Protein AF-A0A8R1HQC9-F1 (afdb_monomer)

Mean predicted aligned error: 15.4 Å

pLDDT: mean 79.21, std 16.45, range [38.84, 96.12]

Radius of gyration: 43.88 Å; Cα contacts (8 Å, |Δi|>4): 133; chains: 1; bounding box: 64×88×125 Å

Organism: Caenorhabditis japonica (NCBI:txid281687)

Foldseek 3Di:
DDDDDDDDDDDDDDPDPDPPPPPPDCVNCVPVVVDPPPPPDDDDDDDDDDDCVVVVVPDDDPAQDDDDDDPDPDDPVNDDADDPVQVVDQKHQDADSVRDFQWDKDWDFDDQDPVVRDTDIWIKIKGFRMDGDPVVVPVVDPADADDDPDPGMGIGTDD

Secondary structure (DSSP, 8-state):
-------------------------TTT-HHHHHS------PPPP------THHHHTTSPP-SPPPPPP-SSSS-TT---PPPGGGGGSSEEEPPPTTSS--EEEEEEEEEEETTTTEEEEEEEEEE--EEE-HHHHHTTS-S---EEEETTEEEEE--

InterPro domains:
  IPR007740 Large ribosomal subunit protein mL49 [PTHR13477] (15-134)

Solvent-accessible surface area (backbone atoms only — not comparable to full-atom values): 11001 Å² total; per-residue (Å²): 134,89,82,88,83,91,83,84,88,85,89,84,81,84,82,76,82,68,83,72,79,76,74,72,52,66,83,81,47,50,64,72,71,71,46,74,84,77,77,84,75,74,78,88,83,80,93,72,98,67,82,56,67,67,58,58,71,69,53,82,79,90,66,81,78,81,82,82,88,70,96,64,78,59,38,99,86,65,51,67,81,89,60,80,73,53,73,78,47,73,38,39,74,49,61,43,93,87,76,39,74,46,70,42,84,44,80,40,78,65,57,71,40,83,91,78,73,44,70,41,74,46,51,28,38,36,39,41,52,38,43,69,44,69,64,68,74,48,77,75,55,99,68,69,90,77,50,76,82,49,94,35,32,43,45,37,72,65,131

Nearest PDB structures (foldseek):
  6ydw-assembly1_Bl  TM=7.364E-01  e=1.533E-07  Sus scrofa
  6gb2-assembly1_Bl  TM=7.279E-01  e=1.354E-07  Sus scrofa
  7oid-assembly1_g  TM=7.344E-01  e=9.267E-07  Homo sapiens
  2xe0-assembly3_B  TM=3.997E-01  e=3.072E+00  Chlamydomonas reinhardtii

Sequence (159 aa):
MLCSSLRRLTSRSFFSTSALKNSEKVWENPWKHAIPERTKTLPTVEEISVDWSYVERLMPIEVIPEVPKHESYPTPSGWTPPTELGKTHPYFVRRRPDHMLPLYLERKRDLLNENTLDFDYVELVTVKNIDGDLFVSFCKENGGIERVESETTVKIIAQ

Structure (mmCIF, N/CA/C/O backbone):
data_AF-A0A8R1HQC9-F1
#
_entry.id   AF-A0A8R1HQC9-F1
#
loop_
_atom_site.group_PDB
_atom_site.id
_atom_site.type_symbol
_atom_site.label_atom_id
_atom_site.label_alt_id
_atom_site.label_comp_id
_atom_site.label_asym_id
_atom_site.label_entity_id
_atom_site.label_seq_id
_atom_site.pdbx_PDB_ins_code
_atom_site.Cartn_x
_atom_site.Cartn_y
_atom_site.Cartn_z
_atom_site.occupancy
_atom_site.B_iso_or_equiv
_atom_site.auth_seq_id
_atom_site.auth_comp_id
_atom_site.auth_asym_id
_atom_site.auth_atom_id
_atom_site.pdbx_PDB_model_num
ATOM 1 N N . MET A 1 1 ? 5.794 -74.188 97.873 1.00 38.84 1 MET A N 1
ATOM 2 C CA . MET A 1 1 ? 7.269 -74.192 97.951 1.00 38.84 1 MET A CA 1
ATOM 3 C C . MET A 1 1 ? 7.793 -72.825 97.548 1.00 38.84 1 MET A C 1
ATOM 5 O O . MET A 1 1 ? 7.163 -72.159 96.739 1.00 38.84 1 MET A O 1
ATOM 9 N N . LEU A 1 2 ? 8.884 -72.416 98.193 1.00 49.72 2 LEU A N 1
ATOM 10 C CA . LEU A 1 2 ? 9.629 -71.166 98.025 1.00 49.72 2 LEU A CA 1
ATOM 11 C C . LEU A 1 2 ? 10.006 -70.900 96.554 1.00 49.72 2 LEU A C 1
ATOM 13 O O . LEU A 1 2 ? 10.338 -71.841 95.845 1.00 49.72 2 LEU A O 1
ATOM 17 N N . CYS A 1 3 ? 10.069 -69.648 96.102 1.00 39.03 3 CYS A N 1
ATOM 18 C CA . CYS A 1 3 ? 11.268 -68.816 96.253 1.00 39.03 3 CYS A CA 1
ATOM 19 C C . CYS A 1 3 ? 11.174 -67.528 95.416 1.00 39.03 3 CYS A C 1
ATOM 21 O O . CYS A 1 3 ? 10.706 -67.499 94.283 1.00 39.03 3 CYS A O 1
ATOM 23 N N . SER A 1 4 ? 11.690 -66.472 96.023 1.00 55.16 4 SER A N 1
ATOM 24 C CA . SER A 1 4 ? 12.053 -65.160 95.499 1.00 55.16 4 SER A CA 1
ATOM 25 C C . SER A 1 4 ? 13.020 -65.176 94.309 1.00 55.16 4 SER A C 1
ATOM 27 O O . SER A 1 4 ? 13.965 -65.962 94.312 1.00 55.16 4 SER A O 1
ATOM 29 N N . SER A 1 5 ? 12.941 -64.167 93.433 1.00 50.50 5 SER A N 1
ATOM 30 C CA . SER A 1 5 ? 14.149 -63.449 92.987 1.00 50.50 5 SER A CA 1
ATOM 31 C C . SER A 1 5 ? 13.821 -62.090 92.360 1.00 50.50 5 SER A C 1
ATOM 33 O O . SER A 1 5 ? 13.021 -61.993 91.434 1.00 50.50 5 SER A O 1
ATOM 35 N N . LEU A 1 6 ? 14.467 -61.042 92.875 1.00 58.94 6 LEU A N 1
ATOM 36 C CA . LEU A 1 6 ? 14.549 -59.710 92.278 1.00 58.94 6 LEU A CA 1
ATOM 37 C C . LEU A 1 6 ? 15.431 -59.719 91.018 1.00 58.94 6 LEU A C 1
ATOM 39 O O . LEU A 1 6 ? 16.426 -60.438 90.985 1.00 58.94 6 LEU A O 1
ATOM 43 N N . ARG A 1 7 ? 15.165 -58.794 90.083 1.00 53.12 7 ARG A N 1
ATOM 44 C CA . ARG A 1 7 ? 16.147 -57.986 89.309 1.00 53.12 7 ARG A CA 1
ATOM 45 C C . ARG A 1 7 ? 15.351 -56.930 88.525 1.00 53.12 7 ARG A C 1
ATOM 47 O O . ARG A 1 7 ? 14.473 -57.276 87.755 1.00 53.12 7 ARG A O 1
ATOM 54 N N . ARG A 1 8 ? 15.375 -55.668 88.958 1.00 47.78 8 ARG A N 1
ATOM 55 C CA . ARG A 1 8 ? 16.340 -54.579 88.682 1.00 47.78 8 ARG A CA 1
ATOM 56 C C . ARG A 1 8 ? 15.986 -53.822 87.386 1.00 47.78 8 ARG A C 1
ATOM 58 O O . ARG A 1 8 ? 15.921 -54.387 86.307 1.00 47.78 8 ARG A O 1
ATOM 65 N N . LEU A 1 9 ? 15.740 -52.529 87.599 1.00 57.09 9 LEU A N 1
ATOM 66 C CA . LEU A 1 9 ? 15.254 -51.479 86.705 1.00 57.09 9 LEU A CA 1
ATOM 67 C C . LEU A 1 9 ? 16.111 -51.260 85.452 1.00 57.09 9 LEU A C 1
ATOM 69 O O . LEU A 1 9 ? 17.332 -51.187 85.565 1.00 57.09 9 LEU A O 1
ATOM 73 N N . THR A 1 10 ? 15.457 -50.902 84.347 1.00 50.06 10 THR A N 1
ATOM 74 C CA . THR A 1 10 ? 15.900 -49.797 83.485 1.00 50.06 10 THR A CA 1
ATOM 75 C C . THR A 1 10 ? 14.685 -48.970 83.064 1.00 50.06 10 THR A C 1
ATOM 77 O O . THR A 1 10 ? 13.835 -49.382 82.284 1.00 50.06 10 THR A O 1
ATOM 80 N N . SER A 1 11 ? 14.593 -47.783 83.657 1.00 58.16 11 SER A N 1
ATOM 81 C CA . SER A 1 11 ? 13.695 -46.710 83.245 1.00 58.16 11 SER A CA 1
ATOM 82 C C . SER A 1 11 ? 14.390 -45.875 82.174 1.00 58.16 11 SER A C 1
ATOM 84 O O . SER A 1 11 ? 15.556 -45.519 82.357 1.00 58.16 11 SER A O 1
ATOM 86 N N . ARG A 1 12 ? 13.663 -45.555 81.098 1.00 50.34 12 ARG A N 1
ATOM 87 C CA . ARG A 1 12 ? 13.570 -44.229 80.448 1.00 50.34 12 ARG A CA 1
ATOM 88 C C . ARG A 1 12 ? 12.710 -44.398 79.194 1.00 50.34 12 ARG A C 1
ATOM 90 O O . ARG A 1 12 ? 13.090 -45.069 78.250 1.00 50.34 12 ARG A O 1
ATOM 97 N N . SER A 1 13 ? 11.446 -44.002 79.288 1.00 49.62 13 SER A N 1
ATOM 98 C CA . SER A 1 13 ? 10.972 -42.660 78.915 1.00 49.62 13 SER A CA 1
ATOM 99 C C . SER A 1 13 ? 10.711 -42.572 77.415 1.00 49.62 13 SER A C 1
ATOM 101 O O . SER A 1 13 ? 11.544 -42.101 76.645 1.00 49.62 13 SER A O 1
ATOM 103 N N . PHE A 1 14 ? 9.508 -42.993 77.029 1.00 45.78 14 PHE A N 1
ATOM 104 C CA . PHE A 1 14 ? 8.869 -42.534 75.805 1.00 45.78 14 PHE A CA 1
ATOM 105 C C . PHE A 1 14 ? 8.594 -41.036 75.963 1.00 45.78 14 PHE A C 1
ATOM 107 O O . PHE A 1 14 ? 7.777 -40.639 76.794 1.00 45.78 14 PHE A O 1
ATOM 114 N N . PHE A 1 15 ? 9.291 -40.195 75.201 1.00 41.16 15 PHE A N 1
ATOM 115 C CA . PHE A 1 15 ? 8.880 -38.805 75.060 1.00 41.16 15 PHE A CA 1
ATOM 116 C C . PHE A 1 15 ? 7.615 -38.783 74.205 1.00 41.16 15 PHE A C 1
ATOM 118 O O . PHE A 1 15 ? 7.651 -39.016 73.000 1.00 41.16 15 PHE A O 1
ATOM 125 N N . SER A 1 16 ? 6.487 -38.546 74.868 1.00 42.25 16 SER A N 1
ATOM 126 C CA . SER A 1 16 ? 5.244 -38.141 74.228 1.00 42.25 16 SER A CA 1
ATOM 127 C C . SER A 1 16 ? 5.485 -36.804 73.528 1.00 42.25 16 SER A C 1
ATOM 129 O O . SER A 1 16 ? 5.781 -35.805 74.185 1.00 42.25 16 SER A O 1
ATOM 131 N N . THR A 1 17 ? 5.375 -36.766 72.200 1.00 49.75 17 THR A N 1
ATOM 132 C CA . THR A 1 17 ? 5.248 -35.516 71.448 1.00 49.75 17 THR A CA 1
ATOM 133 C C . THR A 1 17 ? 3.827 -34.997 71.642 1.00 49.75 17 THR A C 1
ATOM 135 O O . THR A 1 17 ? 2.978 -35.061 70.755 1.00 49.75 17 THR A O 1
ATOM 138 N N . SER A 1 18 ? 3.541 -34.495 72.845 1.00 46.16 18 SER A N 1
ATOM 139 C CA . SER A 1 18 ? 2.358 -33.673 73.063 1.00 46.16 18 SER A CA 1
ATOM 140 C C . SER A 1 18 ? 2.443 -32.496 72.100 1.00 46.16 18 SER A C 1
ATOM 142 O O . SER A 1 18 ? 3.443 -31.779 72.117 1.00 46.16 18 SER A O 1
ATOM 144 N N . ALA A 1 19 ? 1.418 -32.340 71.263 1.00 52.25 19 ALA A N 1
ATOM 145 C CA . ALA A 1 19 ? 1.232 -31.235 70.339 1.00 52.25 19 ALA A CA 1
ATOM 146 C C . ALA A 1 19 ? 1.628 -29.904 70.997 1.00 52.25 19 ALA A C 1
ATOM 148 O O . ALA A 1 19 ? 0.859 -29.305 71.751 1.00 52.25 19 ALA A O 1
ATOM 149 N N . LEU A 1 20 ? 2.854 -29.457 70.719 1.00 44.50 20 LEU A N 1
ATOM 150 C CA . LEU A 1 20 ? 3.290 -28.111 71.024 1.00 44.50 20 LEU A CA 1
ATOM 151 C C . LEU A 1 20 ? 2.485 -27.220 70.091 1.00 44.50 20 LEU A C 1
ATOM 153 O O . LEU A 1 20 ? 2.784 -27.091 68.905 1.00 44.50 20 LEU A O 1
ATOM 157 N N . LYS A 1 21 ? 1.428 -26.615 70.634 1.00 53.69 21 LYS A N 1
ATOM 158 C CA . LYS A 1 21 ? 0.977 -25.317 70.150 1.00 53.69 21 LYS A CA 1
ATOM 159 C C . LYS A 1 21 ? 2.203 -24.416 70.266 1.00 53.69 21 LYS A C 1
ATOM 161 O O . LYS A 1 21 ? 2.492 -23.924 71.352 1.00 53.69 21 LYS A O 1
ATOM 166 N N . ASN A 1 22 ? 2.973 -24.310 69.185 1.00 53.09 22 ASN A N 1
ATOM 167 C CA . ASN A 1 22 ? 4.088 -23.384 69.080 1.00 53.09 22 ASN A CA 1
ATOM 168 C C . ASN A 1 22 ? 3.489 -21.982 69.173 1.00 53.09 22 ASN A C 1
ATOM 170 O O . ASN A 1 22 ? 3.135 -21.367 68.171 1.00 53.09 22 ASN A O 1
ATOM 174 N N . SER A 1 23 ? 3.331 -21.482 70.396 1.00 63.91 23 SER A N 1
ATOM 175 C CA . SER A 1 23 ? 3.359 -20.053 70.643 1.00 63.91 23 SER A CA 1
ATOM 176 C C . SER A 1 23 ? 4.801 -19.630 70.376 1.00 63.91 23 SER A C 1
ATOM 178 O O . SER A 1 23 ? 5.611 -19.581 71.305 1.00 63.91 23 SER A O 1
ATOM 180 N N . GLU A 1 24 ? 5.144 -19.463 69.093 1.00 69.00 24 GLU A N 1
ATOM 181 C CA . GLU A 1 24 ? 6.422 -18.882 68.681 1.00 69.00 24 GLU A CA 1
ATOM 182 C C . GLU A 1 24 ? 6.612 -17.614 69.502 1.00 69.00 24 GLU A C 1
ATOM 184 O O . GLU A 1 24 ? 5.731 -16.749 69.567 1.00 69.00 24 GLU A O 1
ATOM 189 N N . LYS A 1 25 ? 7.727 -17.540 70.219 1.00 75.44 25 LYS A N 1
ATOM 190 C CA . LYS A 1 25 ? 7.986 -16.380 71.064 1.00 75.44 25 LYS A CA 1
ATOM 191 C C . LYS A 1 25 ? 8.250 -15.199 70.140 1.00 75.44 25 LYS A C 1
ATOM 193 O O . LYS A 1 25 ? 8.869 -15.353 69.093 1.00 75.44 25 LYS A O 1
ATOM 198 N N . VAL A 1 26 ? 7.817 -14.003 70.529 1.00 73.44 26 VAL A N 1
ATOM 199 C CA . VAL A 1 26 ? 7.870 -12.802 69.669 1.00 73.44 26 VAL A CA 1
ATOM 200 C C . VAL A 1 26 ? 9.273 -12.549 69.082 1.00 73.44 26 VAL A C 1
ATOM 202 O O . VAL A 1 26 ? 9.406 -12.078 67.957 1.00 73.44 26 VAL A O 1
ATOM 205 N N . TRP A 1 27 ? 10.329 -12.920 69.812 1.00 74.31 27 TRP A N 1
ATOM 206 C CA . TRP A 1 27 ? 11.731 -12.776 69.402 1.00 74.31 27 TRP A CA 1
ATOM 207 C C . TRP A 1 27 ? 12.276 -13.891 68.493 1.00 74.31 27 TRP A C 1
ATOM 209 O O . TRP A 1 27 ? 13.369 -13.735 67.957 1.00 74.31 27 TRP A O 1
ATOM 219 N N . GLU A 1 28 ? 11.561 -15.003 68.309 1.00 82.94 28 GLU A N 1
ATOM 220 C CA . GLU A 1 28 ? 11.944 -16.061 67.358 1.00 82.94 28 GLU A CA 1
ATOM 221 C C . GLU A 1 28 ? 11.685 -15.618 65.911 1.00 82.94 28 GLU A C 1
ATOM 223 O O . GLU A 1 28 ? 12.435 -15.983 65.008 1.00 82.94 28 GLU A O 1
ATOM 228 N N . ASN A 1 29 ? 10.673 -14.770 65.690 1.00 79.62 29 ASN A N 1
ATOM 229 C CA . ASN A 1 29 ? 10.449 -14.102 64.411 1.00 79.62 29 ASN A CA 1
ATOM 230 C C . ASN A 1 29 ? 9.829 -12.706 64.619 1.00 79.62 29 ASN A C 1
ATOM 232 O O . ASN A 1 29 ? 8.603 -12.548 64.532 1.00 79.62 29 ASN A O 1
ATOM 236 N N . PRO A 1 30 ? 10.658 -11.679 64.882 1.00 80.06 30 PRO A N 1
ATOM 237 C CA . PRO A 1 30 ? 10.158 -10.334 65.145 1.00 80.06 30 PRO A CA 1
ATOM 238 C C . PRO A 1 30 ? 9.464 -9.729 63.919 1.00 80.06 30 PRO A C 1
ATOM 240 O O . PRO A 1 30 ? 8.522 -8.962 64.073 1.00 80.06 30 PRO A O 1
ATOM 243 N N . TRP A 1 31 ? 9.853 -10.119 62.699 1.00 77.19 31 TRP A N 1
ATOM 244 C CA . TRP A 1 31 ? 9.276 -9.598 61.456 1.00 77.19 31 TRP A CA 1
ATOM 245 C C . TRP A 1 31 ? 7.856 -10.105 61.186 1.00 77.19 31 TRP A C 1
ATOM 247 O O . TRP A 1 31 ? 7.025 -9.347 60.695 1.00 77.19 31 TRP A O 1
ATOM 257 N N . LYS A 1 32 ? 7.545 -11.350 61.565 1.00 77.69 32 LYS A N 1
ATOM 258 C CA . LYS A 1 32 ? 6.188 -11.920 61.470 1.00 77.69 32 LYS A CA 1
ATOM 259 C C . LYS A 1 32 ? 5.192 -11.228 62.408 1.00 77.69 32 LYS A C 1
ATOM 261 O O . LYS A 1 32 ? 4.020 -11.135 62.080 1.00 77.69 32 LYS A O 1
ATOM 266 N N . HIS A 1 33 ? 5.675 -10.721 63.543 1.00 77.44 33 HIS A N 1
ATOM 267 C CA . HIS A 1 33 ? 4.879 -9.952 64.505 1.00 77.44 33 HIS A CA 1
ATOM 268 C C . HIS A 1 33 ? 4.858 -8.447 64.193 1.00 77.44 33 HIS A C 1
ATOM 270 O O . HIS A 1 33 ? 3.904 -7.760 64.547 1.00 77.44 33 HIS A O 1
ATOM 276 N N . ALA A 1 34 ? 5.908 -7.924 63.550 1.00 80.19 34 ALA A N 1
ATOM 277 C CA . ALA A 1 34 ? 6.015 -6.514 63.177 1.00 80.19 34 ALA A CA 1
ATOM 278 C C . ALA A 1 34 ? 5.185 -6.160 61.936 1.00 80.19 34 ALA A C 1
ATOM 280 O O . ALA A 1 34 ? 4.785 -5.009 61.767 1.00 80.19 34 ALA A O 1
ATOM 281 N N . ILE A 1 35 ? 4.930 -7.133 61.059 1.00 79.00 35 ILE A N 1
ATOM 282 C CA . ILE A 1 35 ? 4.092 -6.948 59.877 1.00 79.00 35 ILE A CA 1
ATOM 283 C C . ILE A 1 35 ? 2.670 -7.389 60.249 1.00 79.00 35 ILE A C 1
ATOM 285 O O . ILE A 1 35 ? 2.469 -8.571 60.517 1.00 79.00 35 ILE A O 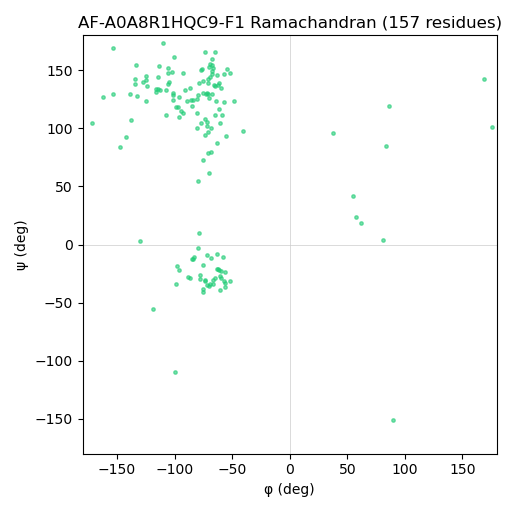1
ATOM 289 N N . PRO A 1 36 ? 1.671 -6.487 60.270 1.00 77.75 36 PRO A N 1
ATOM 290 C CA . PRO A 1 36 ? 0.294 -6.892 60.525 1.00 77.75 36 PRO A CA 1
ATOM 291 C C . PRO A 1 36 ? -0.165 -7.853 59.425 1.00 77.75 36 PRO A C 1
ATOM 293 O O . PRO A 1 36 ? 0.135 -7.633 58.246 1.00 77.75 36 PRO A O 1
ATOM 296 N N . GLU A 1 37 ? -0.901 -8.905 59.792 1.00 73.62 37 GLU A N 1
ATOM 297 C CA . GLU A 1 37 ? -1.462 -9.825 58.806 1.00 73.62 37 GLU A CA 1
ATOM 298 C C . GLU A 1 37 ? -2.411 -9.059 57.879 1.00 73.62 37 GLU A C 1
ATOM 300 O O . GLU A 1 37 ? -3.517 -8.669 58.252 1.00 73.62 37 GLU A O 1
ATOM 305 N N . ARG A 1 38 ? -1.953 -8.794 56.652 1.00 71.25 38 ARG A N 1
ATOM 306 C CA . ARG A 1 38 ? -2.785 -8.195 55.611 1.00 71.25 38 ARG A CA 1
ATOM 307 C C . ARG A 1 38 ? -3.747 -9.266 55.116 1.00 71.25 38 ARG A C 1
ATOM 309 O O . ARG A 1 38 ? -3.406 -10.045 54.224 1.00 71.25 38 ARG A O 1
ATOM 316 N N . THR A 1 39 ? -4.952 -9.302 55.672 1.00 71.81 39 THR A N 1
ATOM 317 C CA . THR A 1 39 ? -6.071 -10.013 55.057 1.00 71.81 39 THR A CA 1
ATOM 318 C C . THR A 1 39 ? -6.297 -9.408 53.674 1.00 71.81 39 THR A C 1
ATOM 320 O O . THR A 1 39 ? -6.650 -8.240 53.532 1.00 71.81 39 THR A O 1
ATOM 323 N N . LYS A 1 40 ? -6.017 -10.175 52.615 1.00 70.31 40 LYS A N 1
ATOM 324 C CA . LYS A 1 40 ? -6.305 -9.762 51.237 1.00 70.31 40 LYS A CA 1
ATOM 325 C C . LYS A 1 40 ? -7.823 -9.800 51.038 1.00 70.31 40 LYS A C 1
ATOM 327 O O . LYS A 1 40 ? -8.346 -10.775 50.512 1.00 70.31 40 LYS A O 1
ATOM 332 N N . THR A 1 41 ? -8.547 -8.789 51.508 1.00 75.94 41 THR A N 1
ATOM 333 C CA . THR A 1 41 ? -9.968 -8.640 51.184 1.00 75.94 41 THR A CA 1
ATOM 334 C C . THR A 1 41 ? -10.064 -8.169 49.744 1.00 75.94 41 THR A C 1
ATOM 336 O O . THR A 1 41 ? -9.697 -7.036 49.434 1.00 75.94 41 THR A O 1
ATOM 339 N N . LEU A 1 42 ? -10.496 -9.060 48.854 1.00 79.75 42 LEU A N 1
ATOM 340 C CA . LEU A 1 42 ? -10.852 -8.664 47.498 1.00 79.75 42 LEU A CA 1
ATOM 341 C C . LEU A 1 42 ? -12.090 -7.760 47.578 1.00 79.75 42 LEU A C 1
ATOM 343 O O . LEU A 1 42 ? -12.993 -8.059 48.365 1.00 79.75 42 LEU A O 1
ATOM 347 N N . PRO A 1 43 ? -12.137 -6.653 46.821 1.00 83.25 43 PRO A N 1
ATOM 348 C CA . PRO A 1 43 ? -13.343 -5.846 46.754 1.00 83.25 43 PRO A CA 1
ATOM 349 C C . PRO A 1 43 ? -14.480 -6.669 46.139 1.00 83.25 43 PRO A C 1
ATOM 351 O O . PRO A 1 43 ? -14.251 -7.492 45.251 1.00 83.25 43 PRO A O 1
ATOM 354 N N . THR A 1 44 ? -15.707 -6.433 46.600 1.00 86.62 44 THR A N 1
ATOM 355 C CA . THR A 1 44 ? -16.908 -6.955 45.942 1.00 86.62 44 THR A CA 1
ATOM 356 C C . THR A 1 44 ? -17.005 -6.327 44.553 1.00 86.62 44 THR A C 1
ATOM 358 O O . THR A 1 44 ? -16.977 -5.103 44.430 1.00 86.62 44 THR A O 1
ATOM 361 N N . VAL A 1 45 ? -17.071 -7.157 43.513 1.00 89.00 45 VAL A N 1
ATOM 362 C CA . VAL A 1 45 ? -17.237 -6.716 42.123 1.00 89.00 45 VAL A CA 1
ATOM 363 C C . VAL A 1 45 ? -18.695 -6.922 41.734 1.00 89.00 45 VAL A C 1
ATOM 365 O O . VAL A 1 45 ? -19.230 -8.012 41.921 1.00 89.00 45 VAL A O 1
ATOM 368 N N . GLU A 1 46 ? -19.320 -5.879 41.195 1.00 89.81 46 GLU A N 1
ATOM 369 C CA . GLU A 1 46 ? -20.664 -5.927 40.620 1.00 89.81 46 GLU A CA 1
ATOM 370 C C . GLU A 1 46 ? -20.571 -5.607 39.126 1.00 89.81 46 GLU A C 1
ATOM 372 O O . GLU A 1 46 ? -19.871 -4.676 38.720 1.00 89.81 46 GLU A O 1
ATOM 377 N N . GLU A 1 47 ? -21.246 -6.399 38.298 1.00 89.25 47 GLU A N 1
ATOM 378 C CA . GLU A 1 47 ? -21.285 -6.178 36.854 1.00 89.25 47 GLU A CA 1
ATOM 379 C C . GLU A 1 47 ? -22.305 -5.085 36.524 1.00 89.25 47 GLU A C 1
ATOM 381 O O . GLU A 1 47 ? -23.476 -5.164 36.898 1.00 89.25 47 GLU A O 1
ATOM 386 N N . ILE A 1 48 ? -21.854 -4.051 35.813 1.00 91.56 48 ILE A N 1
ATOM 387 C CA . ILE A 1 48 ? -22.682 -2.921 35.384 1.00 91.56 48 ILE A CA 1
ATOM 388 C C . ILE A 1 48 ? -22.976 -3.084 33.892 1.00 91.56 48 ILE A C 1
ATOM 390 O O . ILE A 1 48 ? -22.093 -3.439 33.111 1.00 91.56 48 ILE A O 1
ATOM 394 N N . SER A 1 49 ? -24.204 -2.779 33.470 1.00 91.06 49 SER A N 1
ATOM 395 C CA . SER A 1 49 ? -24.558 -2.712 32.051 1.00 91.06 49 SER A CA 1
ATOM 396 C C . SER A 1 49 ? -23.906 -1.484 31.401 1.00 91.06 49 SER A C 1
ATOM 398 O O . SER A 1 49 ? -24.423 -0.370 31.505 1.00 91.06 49 SER A O 1
ATOM 400 N N . VAL A 1 50 ? -22.756 -1.684 30.760 1.00 91.00 50 VAL A N 1
ATOM 401 C CA . VAL A 1 50 ? -21.996 -0.651 30.038 1.00 91.00 50 VAL A CA 1
ATOM 402 C C . VAL A 1 50 ? -22.158 -0.847 28.528 1.00 91.00 50 VAL A C 1
ATOM 404 O O . VAL A 1 50 ? -22.366 -1.963 28.055 1.00 91.00 50 VAL A O 1
ATOM 407 N N . ASP A 1 51 ? -22.063 0.241 27.764 1.00 93.94 51 ASP A N 1
ATOM 408 C CA . ASP A 1 51 ? -21.998 0.184 26.304 1.00 93.94 51 ASP A CA 1
ATOM 409 C C . ASP A 1 51 ? -20.635 -0.364 25.844 1.00 93.94 51 ASP A C 1
ATOM 411 O O . ASP A 1 51 ? -19.623 0.342 25.830 1.00 93.94 51 ASP A O 1
ATOM 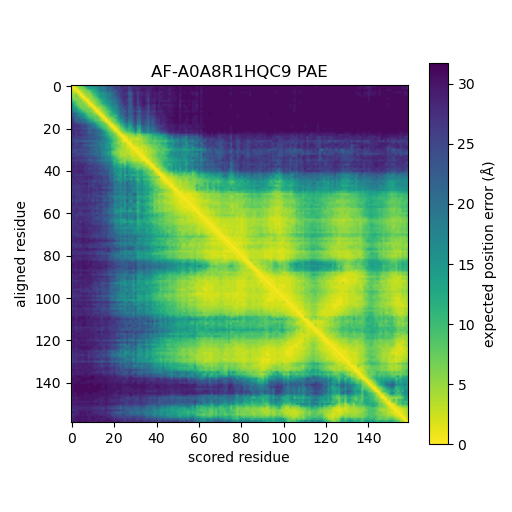415 N N . TRP A 1 52 ? -20.615 -1.639 25.461 1.00 93.75 52 TRP A N 1
ATOM 416 C CA . TRP A 1 52 ? -19.423 -2.317 24.955 1.00 93.75 52 TRP A CA 1
ATOM 417 C C . TRP A 1 52 ? -19.015 -1.868 23.548 1.00 93.75 52 TRP A C 1
ATOM 419 O O . TRP A 1 52 ? -17.895 -2.173 23.132 1.00 93.75 52 TRP A O 1
ATOM 429 N N . SER A 1 53 ? -19.834 -1.073 22.842 1.00 95.31 53 SER A N 1
ATOM 430 C CA . SER A 1 53 ? -19.507 -0.611 21.486 1.00 95.31 53 SER A CA 1
ATOM 431 C C . SER A 1 53 ? -18.206 0.199 21.439 1.00 95.31 53 SER A C 1
ATOM 433 O O . SER A 1 53 ? -17.492 0.173 20.438 1.00 95.31 53 SER A O 1
ATOM 435 N N . TYR A 1 54 ? -17.845 0.880 22.532 1.00 93.06 54 TYR A N 1
ATOM 436 C CA . TYR A 1 54 ? -16.569 1.590 22.644 1.00 93.06 54 TYR A CA 1
ATOM 437 C C . TYR A 1 54 ? -15.371 0.647 22.724 1.00 93.06 54 TYR A C 1
ATOM 439 O O . TYR A 1 54 ? -14.317 0.978 22.193 1.00 93.06 54 TYR A O 1
ATOM 447 N N . VAL A 1 55 ? -15.525 -0.516 23.359 1.00 94.06 55 VAL A N 1
ATOM 448 C CA . VAL A 1 55 ? -14.469 -1.534 23.444 1.00 94.06 55 VAL A CA 1
ATOM 449 C C . VAL A 1 55 ? -14.342 -2.262 22.110 1.00 94.06 55 VAL A C 1
ATOM 451 O O . VAL A 1 55 ? -13.232 -2.459 21.624 1.00 94.06 55 VAL A O 1
ATOM 454 N N . GLU A 1 56 ? -15.467 -2.579 21.469 1.00 94.50 56 GLU A N 1
ATOM 455 C CA . GLU A 1 56 ? -15.484 -3.243 20.163 1.00 94.50 56 GLU A CA 1
ATOM 456 C C . GLU A 1 56 ? -14.795 -2.411 19.073 1.00 94.50 56 GLU A C 1
ATOM 458 O O . GLU A 1 56 ? -14.029 -2.954 18.282 1.00 94.50 56 GLU A O 1
ATOM 463 N N . ARG A 1 57 ? -14.979 -1.082 19.070 1.00 95.06 57 ARG A N 1
ATOM 464 C CA . ARG A 1 57 ? -14.294 -0.163 18.134 1.00 95.06 57 ARG A CA 1
ATOM 465 C C . ARG A 1 57 ? -12.772 -0.134 18.293 1.00 95.06 57 ARG A C 1
ATOM 467 O O . ARG A 1 57 ? -12.088 0.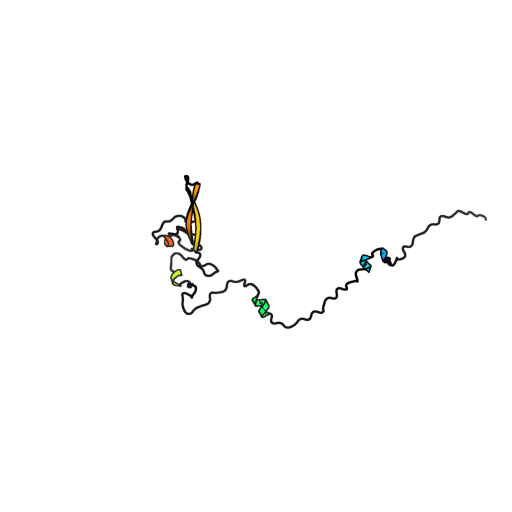310 17.376 1.00 95.06 57 ARG A O 1
ATOM 474 N N . LEU A 1 58 ? -12.250 -0.542 19.453 1.00 95.62 58 LEU A N 1
ATOM 475 C CA . L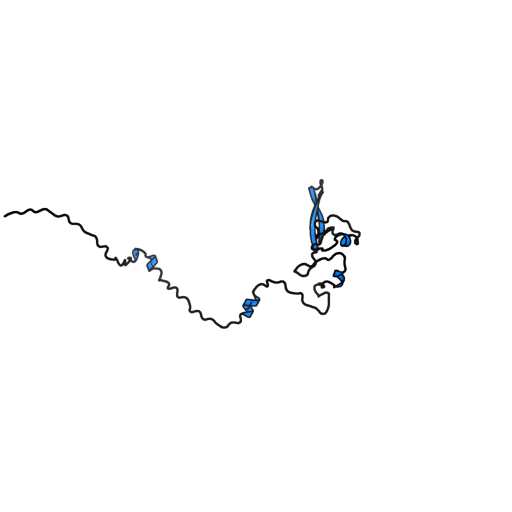EU A 1 58 ? -10.808 -0.613 19.710 1.00 95.62 58 LEU A CA 1
ATOM 476 C C . LEU A 1 58 ? -10.195 -1.926 19.218 1.00 95.62 58 LEU A C 1
ATOM 478 O O . LEU A 1 58 ? -8.969 -2.037 19.162 1.00 95.62 58 LEU A O 1
ATOM 482 N N . MET A 1 59 ? -11.018 -2.919 18.875 1.00 96.12 59 MET A N 1
ATOM 483 C CA . MET A 1 59 ? -10.518 -4.170 18.324 1.00 96.12 59 MET A CA 1
ATOM 484 C C . MET A 1 59 ? -9.993 -3.953 16.896 1.00 96.12 59 MET A C 1
ATOM 486 O O . MET A 1 59 ? -10.570 -3.176 16.131 1.00 96.12 59 MET A O 1
ATOM 490 N N . PRO A 1 60 ? -8.894 -4.623 16.511 1.00 96.12 60 PRO A N 1
ATOM 491 C CA . PRO A 1 60 ? -8.370 -4.529 15.157 1.00 96.12 60 PRO A CA 1
ATOM 492 C C . PRO A 1 60 ? -9.329 -5.175 14.153 1.00 96.12 60 PRO A C 1
ATOM 494 O O . PRO A 1 60 ? -9.980 -6.177 14.440 1.00 96.12 60 PRO A O 1
ATOM 497 N N . ILE A 1 61 ? -9.371 -4.623 12.942 1.00 93.38 61 ILE A N 1
ATOM 498 C CA . ILE A 1 61 ? -10.116 -5.215 11.831 1.00 93.38 61 ILE A CA 1
ATOM 499 C C . ILE A 1 61 ? -9.214 -6.256 11.158 1.00 93.38 61 ILE A C 1
ATOM 501 O O . ILE A 1 61 ? -8.141 -5.918 10.661 1.00 93.38 61 ILE A O 1
ATOM 505 N N . GLU A 1 62 ? -9.642 -7.519 11.139 1.00 93.19 62 GLU A N 1
ATOM 506 C CA . GLU A 1 62 ? -8.869 -8.625 10.546 1.00 93.19 62 GLU A CA 1
ATOM 507 C C . GLU A 1 62 ? -8.956 -8.663 9.015 1.00 93.19 62 GLU A C 1
ATOM 509 O O . GLU A 1 62 ? -8.031 -9.105 8.333 1.00 93.19 62 GLU A O 1
ATOM 514 N N . VAL A 1 63 ? -10.079 -8.194 8.469 1.00 94.44 63 VAL A N 1
ATOM 515 C CA . VAL A 1 63 ? -10.382 -8.230 7.038 1.00 94.44 63 VAL A CA 1
ATOM 516 C C . VAL A 1 63 ? -10.237 -6.840 6.442 1.00 94.44 63 VAL A C 1
ATOM 518 O O . VAL A 1 63 ? -10.672 -5.839 7.004 1.00 94.44 63 VAL A O 1
ATOM 521 N N . ILE A 1 64 ? -9.639 -6.775 5.261 1.00 94.94 64 ILE A N 1
ATOM 522 C CA . ILE A 1 64 ? -9.466 -5.519 4.543 1.00 94.94 64 ILE A CA 1
ATOM 523 C C . ILE A 1 64 ? -10.837 -4.998 4.103 1.00 94.94 64 ILE A C 1
ATOM 525 O O . ILE A 1 64 ? -11.590 -5.744 3.473 1.00 94.94 64 ILE A O 1
ATOM 529 N N . PRO A 1 65 ? -11.164 -3.729 4.391 1.00 94.12 65 PRO A N 1
ATOM 530 C CA . PRO A 1 65 ? -12.449 -3.169 4.019 1.00 94.12 65 PRO A CA 1
ATOM 531 C C . PRO A 1 65 ? -12.584 -3.026 2.499 1.00 94.12 65 PRO A C 1
ATOM 533 O O . PRO A 1 65 ? -11.617 -2.779 1.766 1.00 94.12 65 PRO A O 1
ATOM 536 N N . GLU A 1 66 ? -13.822 -3.139 2.032 1.00 92.69 66 GLU A N 1
ATOM 537 C CA . GLU A 1 66 ? -14.173 -2.817 0.654 1.00 92.69 66 GLU A CA 1
ATOM 538 C C . GLU A 1 66 ? -14.013 -1.316 0.380 1.00 92.69 66 GLU A C 1
ATOM 540 O O . GLU A 1 66 ? -14.145 -0.475 1.272 1.00 92.69 66 GLU A O 1
ATOM 545 N N . VAL A 1 67 ? -13.728 -0.969 -0.877 1.00 92.62 67 VAL A N 1
ATOM 546 C CA . VAL A 1 67 ? -13.526 0.431 -1.261 1.00 92.62 67 VAL A CA 1
ATOM 547 C C . VAL A 1 67 ? -14.864 1.178 -1.271 1.00 92.62 67 VAL A C 1
ATOM 549 O O . VAL A 1 67 ? -15.802 0.721 -1.935 1.00 92.62 67 VAL A O 1
ATOM 552 N N . PRO A 1 68 ? -14.967 2.350 -0.615 1.00 92.69 68 PRO A N 1
ATOM 553 C CA . PRO A 1 68 ? -16.164 3.173 -0.700 1.00 92.69 68 PRO A CA 1
ATOM 554 C C . PRO A 1 68 ? -16.410 3.647 -2.140 1.00 92.69 68 PRO A C 1
ATOM 556 O O . PRO A 1 68 ? -15.499 4.064 -2.861 1.00 92.69 68 PRO A O 1
ATOM 559 N N . LYS A 1 69 ? -17.674 3.597 -2.564 1.00 92.56 69 LYS A N 1
ATOM 560 C CA . LYS A 1 69 ? -18.101 4.121 -3.865 1.00 92.56 69 LYS A CA 1
ATOM 561 C C . LYS A 1 69 ? -18.259 5.636 -3.764 1.00 92.56 69 LYS A C 1
ATOM 563 O O . LYS A 1 69 ? -18.938 6.125 -2.864 1.00 92.56 69 LYS A O 1
ATOM 568 N N . HIS A 1 70 ? -17.642 6.359 -4.690 1.00 92.75 70 HIS A N 1
ATOM 569 C CA . HIS A 1 70 ? -17.728 7.814 -4.793 1.00 92.75 70 HIS A CA 1
ATOM 570 C C . HIS A 1 70 ? -18.459 8.205 -6.081 1.00 92.75 70 HIS A C 1
ATOM 572 O O . HIS A 1 70 ? -18.444 7.456 -7.056 1.00 92.75 70 HIS A O 1
ATOM 578 N N . GLU A 1 71 ? -19.098 9.377 -6.083 1.00 94.06 71 GLU A N 1
ATOM 579 C CA . GLU A 1 71 ? -19.831 9.891 -7.251 1.00 94.06 71 GLU A CA 1
ATOM 580 C C . GLU A 1 71 ? -18.896 10.302 -8.394 1.00 94.06 71 GLU A C 1
ATOM 582 O O . GLU A 1 71 ? -19.222 10.118 -9.564 1.00 94.06 71 GLU A O 1
ATOM 587 N N . SER A 1 72 ? -17.726 10.848 -8.051 1.00 94.38 72 SER A N 1
ATOM 588 C CA . SER A 1 72 ? -16.732 11.342 -9.000 1.00 94.38 72 SER A CA 1
ATOM 589 C C . SER A 1 72 ? -15.365 10.724 -8.725 1.00 94.38 72 SER A C 1
ATOM 591 O O . SER A 1 72 ? -14.952 10.584 -7.571 1.00 94.38 72 SER A O 1
ATOM 593 N N . TYR A 1 73 ? -14.671 10.375 -9.807 1.00 94.19 73 TYR A N 1
ATOM 594 C CA . TYR A 1 73 ? -13.293 9.897 -9.812 1.00 94.19 73 TYR A CA 1
ATOM 595 C C . TYR A 1 73 ? -12.456 10.778 -10.757 1.00 94.19 73 TYR A C 1
ATOM 597 O O . TYR A 1 73 ? -12.980 11.201 -11.791 1.00 94.19 73 TYR A O 1
ATOM 605 N N . PRO A 1 74 ? -11.170 11.043 -10.460 1.00 94.81 74 PRO A N 1
ATOM 606 C CA . P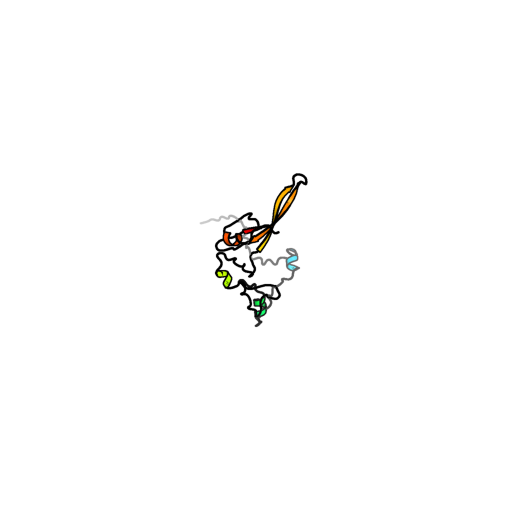RO A 1 74 ? -10.395 10.553 -9.317 1.00 94.81 74 PRO A CA 1
ATOM 607 C C . PRO A 1 74 ? -10.863 11.141 -7.977 1.00 94.81 74 PRO A C 1
ATOM 609 O O . PRO A 1 74 ? -11.447 12.222 -7.923 1.00 94.81 74 PRO A O 1
ATOM 612 N N . THR A 1 75 ? -10.601 10.427 -6.882 1.00 95.00 75 THR A N 1
ATOM 613 C CA . THR A 1 75 ? -10.810 10.965 -5.528 1.00 95.00 75 THR A CA 1
ATOM 614 C C . THR A 1 75 ? -9.864 12.150 -5.272 1.00 95.00 75 THR A C 1
ATOM 616 O O . THR A 1 75 ? -8.868 12.299 -5.981 1.00 95.00 75 THR A O 1
ATOM 619 N N . PRO A 1 76 ? -10.078 12.969 -4.224 1.00 95.50 76 PRO A N 1
ATOM 620 C CA . PRO A 1 76 ? -9.140 14.042 -3.867 1.00 95.50 76 PRO A CA 1
ATOM 621 C C . PRO A 1 76 ? -7.702 13.561 -3.607 1.00 95.50 76 PRO A C 1
ATOM 623 O O . PRO A 1 76 ? -6.757 14.326 -3.758 1.00 95.50 76 PRO A O 1
ATOM 626 N N . SER A 1 77 ? -7.527 12.285 -3.244 1.00 91.94 77 SER A N 1
ATOM 627 C CA . SER A 1 77 ? -6.221 11.630 -3.103 1.00 91.94 77 SER A CA 1
ATOM 628 C C . SER A 1 77 ? -5.589 11.184 -4.430 1.00 91.94 77 SER A C 1
ATOM 630 O O . SER A 1 77 ? -4.488 10.642 -4.423 1.00 91.94 77 SER A O 1
ATOM 632 N N . GLY A 1 78 ? -6.275 11.363 -5.561 1.00 94.25 78 GLY A N 1
ATOM 633 C CA . GLY A 1 78 ? -5.846 10.894 -6.880 1.00 94.25 78 GLY A CA 1
ATOM 634 C C . GLY A 1 78 ? -6.137 9.414 -7.154 1.00 94.25 78 GLY A C 1
ATOM 635 O O . GLY A 1 78 ? -5.766 8.902 -8.209 1.00 94.25 78 GLY A O 1
ATOM 636 N N . TRP A 1 79 ? -6.805 8.702 -6.242 1.00 94.81 79 TRP A N 1
ATOM 637 C CA . TRP A 1 79 ? -7.131 7.290 -6.437 1.00 94.81 79 TRP A CA 1
ATOM 638 C C . TRP A 1 79 ? -8.284 7.119 -7.433 1.00 94.81 79 TRP A C 1
ATOM 640 O O . TRP A 1 79 ? -9.261 7.868 -7.432 1.00 94.81 79 TRP A O 1
ATOM 650 N N . THR A 1 80 ? -8.176 6.101 -8.285 1.00 93.62 80 THR A N 1
ATOM 651 C CA . THR A 1 80 ? -9.191 5.746 -9.287 1.00 93.62 80 THR A CA 1
ATOM 652 C C . THR A 1 80 ? -9.423 4.234 -9.255 1.00 93.62 80 THR A C 1
ATOM 654 O O . THR A 1 80 ? -8.441 3.487 -9.152 1.00 93.62 80 THR A O 1
ATOM 657 N N . PRO A 1 81 ? -10.671 3.738 -9.335 1.00 93.00 81 PRO A N 1
ATOM 658 C CA . PRO A 1 81 ? -10.959 2.307 -9.401 1.00 93.00 81 PRO A CA 1
ATOM 659 C C . PRO A 1 81 ? -10.464 1.686 -10.719 1.00 93.00 81 PRO A C 1
ATOM 661 O O . PRO A 1 81 ? -10.223 2.400 -11.692 1.00 93.00 81 PRO A O 1
ATOM 664 N N . PRO A 1 82 ? -10.271 0.359 -10.778 1.00 90.88 82 PRO A N 1
ATOM 665 C CA . PRO A 1 82 ? -9.949 -0.314 -12.032 1.00 90.88 82 PRO A CA 1
ATOM 666 C C . PRO A 1 82 ? -11.113 -0.206 -13.031 1.00 90.88 82 PRO A C 1
ATOM 668 O O . PRO A 1 82 ? -12.271 -0.407 -12.673 1.00 90.88 82 PRO A O 1
ATOM 671 N N . THR A 1 83 ? -10.800 0.084 -14.294 1.00 88.62 83 THR A N 1
ATOM 672 C CA . THR A 1 83 ? -11.784 0.155 -15.384 1.00 88.62 83 THR A CA 1
ATOM 673 C C . THR A 1 83 ? -12.148 -1.246 -15.881 1.00 88.62 83 THR A C 1
ATOM 675 O O . THR A 1 83 ? -11.260 -2.072 -16.090 1.00 88.62 83 THR A O 1
ATOM 678 N N . GLU A 1 84 ? -13.430 -1.505 -16.165 1.00 83.69 84 GLU A N 1
ATOM 679 C CA . GLU A 1 84 ? -13.916 -2.794 -16.708 1.00 83.69 84 GLU A CA 1
ATOM 680 C C . GLU A 1 84 ? -13.218 -3.205 -18.019 1.00 83.69 84 GLU A C 1
ATOM 682 O O . GLU A 1 84 ? -12.958 -4.385 -18.247 1.00 83.69 84 GLU A O 1
ATOM 687 N N . LEU A 1 85 ? -12.835 -2.225 -18.848 1.00 78.81 85 LEU A N 1
ATOM 688 C CA . LEU A 1 85 ? -12.083 -2.436 -20.093 1.00 78.81 85 LEU A CA 1
ATOM 689 C C . LEU A 1 85 ? -10.717 -3.105 -19.872 1.00 78.81 85 LEU A C 1
ATOM 691 O O . LEU A 1 85 ? -10.195 -3.739 -20.786 1.00 78.81 85 LEU A O 1
ATOM 695 N N . GLY A 1 86 ? -10.160 -3.007 -18.659 1.00 74.25 86 GLY A N 1
ATOM 696 C CA . GLY A 1 86 ? -8.870 -3.594 -18.307 1.00 74.25 86 GLY A CA 1
ATOM 697 C C . GLY A 1 86 ? -8.823 -5.118 -18.443 1.00 74.25 86 GLY A C 1
ATOM 698 O O . GLY A 1 86 ? -7.746 -5.675 -18.622 1.00 74.25 86 GLY A O 1
ATOM 699 N N . LYS A 1 87 ? -9.980 -5.793 -18.407 1.00 77.69 87 LYS A N 1
ATOM 700 C CA . LYS A 1 87 ? -10.090 -7.259 -18.517 1.00 77.69 87 LYS A CA 1
ATOM 701 C C . LYS A 1 87 ? -9.892 -7.786 -19.941 1.00 77.69 87 LYS A C 1
ATOM 703 O O . LYS A 1 87 ? -9.658 -8.975 -20.115 1.00 77.69 87 LYS A O 1
ATOM 708 N N . THR A 1 88 ? -10.008 -6.928 -20.954 1.00 86.62 88 THR A N 1
ATOM 709 C CA . THR A 1 88 ? -9.896 -7.326 -22.369 1.00 86.62 88 THR A CA 1
ATOM 710 C C . THR A 1 88 ? -8.439 -7.391 -22.838 1.00 86.62 88 THR A C 1
ATOM 712 O O . THR A 1 88 ? -8.151 -7.901 -23.918 1.00 86.62 88 THR A O 1
ATOM 715 N N . HIS A 1 89 ? -7.501 -6.856 -22.055 1.00 85.50 89 HIS A N 1
ATOM 716 C CA . HIS A 1 89 ? -6.090 -6.839 -22.417 1.00 85.50 89 HIS A CA 1
ATOM 717 C C . HIS A 1 89 ? -5.430 -8.217 -22.228 1.00 85.50 89 HIS A C 1
ATOM 719 O O . HIS A 1 89 ? -5.840 -8.985 -21.361 1.00 85.50 89 HIS A O 1
ATOM 725 N N . PRO A 1 90 ? -4.386 -8.535 -23.021 1.00 88.94 90 PRO A N 1
ATOM 726 C CA . PRO A 1 90 ? -3.664 -9.810 -22.928 1.00 88.94 90 PRO A CA 1
ATOM 727 C C . PRO A 1 90 ? -2.853 -9.963 -21.633 1.00 88.94 90 PRO A C 1
ATOM 729 O O . PRO A 1 90 ? -2.390 -11.057 -21.322 1.00 88.94 90 PRO A O 1
ATOM 732 N N . TYR A 1 91 ? -2.696 -8.876 -20.878 1.00 88.25 91 TYR A N 1
ATOM 733 C CA . TYR A 1 91 ? -2.126 -8.859 -19.540 1.00 88.25 91 TYR A CA 1
ATOM 734 C C . TYR A 1 91 ? -3.007 -8.025 -18.612 1.00 88.25 91 TYR A C 1
ATOM 736 O O . TYR A 1 91 ? -3.710 -7.107 -19.046 1.00 88.25 91 TYR A O 1
ATOM 744 N N . PHE A 1 92 ? -2.934 -8.321 -17.321 1.00 89.94 92 PHE A N 1
ATOM 745 C CA . PHE A 1 92 ? -3.671 -7.633 -16.275 1.00 89.94 92 PHE A CA 1
ATOM 746 C C . PHE A 1 92 ? -2.771 -7.428 -15.060 1.00 89.94 92 PHE A C 1
ATOM 748 O O . PHE A 1 92 ? -2.148 -8.364 -14.576 1.00 89.94 92 PHE A O 1
ATOM 755 N N . VAL A 1 93 ? -2.700 -6.203 -14.540 1.00 91.50 93 VAL A N 1
ATOM 756 C CA . VAL A 1 93 ? -1.932 -5.917 -13.321 1.00 91.50 93 VAL A CA 1
ATOM 757 C C . VAL A 1 93 ? -2.872 -5.939 -12.128 1.00 91.50 93 VAL A C 1
ATOM 759 O O . VAL A 1 93 ? -3.705 -5.041 -11.951 1.00 91.50 93 VAL A O 1
ATOM 762 N N . ARG A 1 94 ? -2.733 -6.959 -11.283 1.00 92.25 94 ARG A N 1
ATOM 763 C CA . ARG A 1 94 ? -3.578 -7.116 -10.103 1.00 92.25 94 ARG A CA 1
ATOM 764 C C . ARG A 1 94 ? -3.166 -6.139 -9.006 1.00 92.25 94 ARG A C 1
ATOM 766 O O . ARG A 1 94 ? -2.005 -6.062 -8.598 1.00 92.25 94 ARG A O 1
ATOM 773 N N . ARG A 1 95 ? -4.156 -5.427 -8.463 1.00 93.00 95 ARG A N 1
ATOM 774 C CA . ARG A 1 95 ? -3.944 -4.525 -7.328 1.00 93.00 95 ARG A CA 1
ATOM 775 C C . ARG A 1 95 ? -3.582 -5.279 -6.059 1.00 93.00 95 ARG A C 1
ATOM 777 O O . ARG A 1 95 ? -3.904 -6.455 -5.864 1.00 93.00 95 ARG A O 1
ATOM 784 N N . ARG A 1 96 ? -2.878 -4.569 -5.193 1.00 93.88 96 ARG A N 1
ATOM 785 C CA . ARG A 1 96 ? -2.550 -5.036 -3.855 1.00 93.88 96 ARG A CA 1
ATOM 786 C C . ARG A 1 96 ? -3.786 -4.985 -2.951 1.00 93.88 96 ARG A C 1
ATOM 788 O O . ARG A 1 96 ? -4.770 -4.331 -3.295 1.00 93.88 96 ARG A O 1
ATOM 795 N N . PRO A 1 97 ? -3.736 -5.652 -1.786 1.00 92.62 97 PRO A N 1
ATOM 796 C CA . PRO A 1 97 ? -4.852 -5.632 -0.849 1.00 92.62 97 PRO A CA 1
ATOM 797 C C . PRO A 1 97 ? -5.178 -4.226 -0.304 1.00 92.62 97 PRO A C 1
ATOM 799 O O . PRO A 1 97 ? -6.302 -3.973 0.089 1.00 92.62 97 PRO A O 1
ATOM 802 N N . ASP A 1 98 ? -4.241 -3.277 -0.354 1.00 92.25 98 ASP A N 1
ATOM 803 C CA . ASP A 1 98 ? -4.460 -1.851 -0.050 1.00 92.25 98 ASP A CA 1
ATOM 804 C C . ASP A 1 98 ? -5.137 -1.065 -1.199 1.00 92.25 98 ASP A C 1
ATOM 806 O O . ASP A 1 98 ? -5.213 0.161 -1.159 1.00 92.25 98 ASP A O 1
ATOM 810 N N . HIS A 1 99 ? -5.627 -1.755 -2.235 1.00 93.75 99 HIS A N 1
ATOM 811 C CA . HIS A 1 99 ? -6.261 -1.194 -3.435 1.00 93.75 99 HIS A CA 1
ATOM 812 C C . HIS A 1 99 ? -5.354 -0.292 -4.285 1.00 93.75 99 HIS A C 1
ATOM 814 O O . HIS A 1 99 ? -5.852 0.450 -5.144 1.00 93.75 99 HIS A O 1
ATOM 820 N N . MET A 1 100 ? -4.032 -0.390 -4.105 1.00 93.50 100 MET A N 1
ATOM 821 C CA . MET A 1 100 ? -3.022 0.356 -4.862 1.00 93.50 100 MET A CA 1
ATOM 822 C C . MET A 1 100 ? -2.368 -0.486 -5.965 1.00 93.50 100 MET A C 1
ATOM 824 O O . MET A 1 100 ? -2.419 -1.722 -5.971 1.00 93.50 100 MET A O 1
ATOM 828 N N . LEU A 1 101 ? -1.740 0.201 -6.922 1.00 93.50 101 LEU A N 1
ATOM 829 C CA . LEU A 1 101 ? -0.926 -0.441 -7.950 1.00 93.50 101 LEU A CA 1
ATOM 830 C C . LEU A 1 101 ? 0.379 -0.989 -7.337 1.00 93.50 101 LEU A C 1
ATOM 832 O O . LEU A 1 101 ? 0.995 -0.317 -6.508 1.00 93.50 101 LEU A O 1
ATOM 836 N N . PRO A 1 102 ? 0.825 -2.192 -7.735 1.00 94.44 102 PRO A N 1
ATOM 837 C CA . PRO A 1 102 ? 2.050 -2.821 -7.239 1.00 94.44 102 PRO A CA 1
ATOM 838 C C . PRO A 1 102 ? 3.321 -2.258 -7.913 1.00 94.44 102 PRO A C 1
ATOM 840 O O . PRO A 1 102 ? 4.110 -3.016 -8.476 1.00 94.44 102 PRO A O 1
ATOM 843 N N . LEU A 1 103 ? 3.502 -0.935 -7.866 1.00 93.44 103 LEU A N 1
ATOM 844 C CA . LEU A 1 103 ? 4.667 -0.222 -8.402 1.00 93.44 103 LEU A CA 1
ATOM 845 C C . LEU A 1 103 ? 5.630 0.144 -7.273 1.00 93.44 103 LEU A C 1
ATOM 847 O O . LEU A 1 103 ? 5.219 0.717 -6.263 1.00 93.44 103 LEU A O 1
ATOM 851 N N . TYR A 1 104 ? 6.909 -0.168 -7.454 1.00 93.12 104 TYR A N 1
ATOM 852 C CA . TYR A 1 104 ? 7.950 0.084 -6.463 1.00 93.12 104 TYR A CA 1
ATOM 853 C C . TYR A 1 104 ? 9.176 0.697 -7.122 1.00 93.12 104 TYR A C 1
ATOM 855 O O . TYR A 1 104 ? 9.552 0.279 -8.209 1.00 93.12 104 TYR A O 1
ATOM 863 N N . LEU A 1 105 ? 9.821 1.638 -6.437 1.00 93.81 105 LEU A N 1
ATOM 864 C CA . LEU A 1 105 ? 11.135 2.141 -6.820 1.00 93.81 105 LEU A CA 1
ATOM 865 C C . LEU A 1 105 ? 12.198 1.391 -6.016 1.00 93.81 105 LEU A C 1
ATOM 867 O O . LEU A 1 105 ? 12.131 1.311 -4.788 1.00 93.81 105 LEU A O 1
ATOM 871 N N . GLU A 1 106 ? 13.166 0.822 -6.714 1.00 90.94 106 GLU A N 1
ATOM 872 C CA . GLU A 1 106 ? 14.263 0.038 -6.168 1.00 90.94 106 GLU A CA 1
ATOM 873 C C . GLU A 1 106 ? 15.579 0.644 -6.647 1.00 90.94 106 GLU A C 1
ATOM 875 O O . GLU A 1 106 ? 15.813 0.775 -7.841 1.00 90.94 106 GLU A O 1
ATOM 880 N N . ARG A 1 107 ? 16.462 1.012 -5.720 1.00 91.12 107 ARG A N 1
ATOM 881 C CA . ARG A 1 107 ? 17.799 1.503 -6.060 1.00 91.12 107 ARG A CA 1
ATOM 882 C C . ARG A 1 107 ? 18.797 0.357 -5.961 1.00 91.12 107 ARG A C 1
ATOM 884 O O . ARG A 1 107 ? 19.001 -0.184 -4.872 1.00 91.12 107 ARG A O 1
ATOM 891 N N . LYS A 1 108 ? 19.436 0.006 -7.073 1.00 89.19 108 LYS A N 1
ATOM 892 C CA . LYS A 1 108 ? 20.399 -1.099 -7.152 1.00 89.19 108 LYS A CA 1
ATOM 893 C C . LYS A 1 108 ? 21.799 -0.566 -7.450 1.00 89.19 108 LYS A C 1
ATOM 895 O O . LYS A 1 108 ? 21.942 0.404 -8.183 1.00 89.19 108 LYS A O 1
ATOM 900 N N . ARG A 1 109 ? 22.824 -1.194 -6.864 1.00 90.56 109 ARG A N 1
ATOM 901 C CA . ARG A 1 109 ? 24.222 -0.939 -7.241 1.00 90.56 109 ARG A CA 1
ATOM 902 C C . ARG A 1 109 ? 24.471 -1.534 -8.618 1.00 90.56 109 ARG A C 1
ATOM 904 O O . ARG A 1 109 ? 24.134 -2.702 -8.829 1.00 90.56 109 ARG A O 1
ATOM 911 N N . ASP A 1 110 ? 25.040 -0.735 -9.499 1.00 85.25 110 ASP A N 1
ATOM 912 C CA . ASP A 1 110 ? 25.381 -1.143 -10.850 1.00 85.25 110 ASP A CA 1
ATOM 913 C C . ASP A 1 110 ? 26.873 -1.484 -10.935 1.00 85.25 110 ASP A C 1
ATOM 915 O O . ASP A 1 110 ? 27.315 -2.479 -10.349 1.00 85.25 110 ASP A O 1
ATOM 919 N N . LEU A 1 111 ? 27.659 -0.648 -11.610 1.00 86.19 111 LEU A N 1
ATOM 920 C CA . LEU A 1 111 ? 29.082 -0.856 -11.825 1.00 86.19 111 LEU A CA 1
ATOM 921 C C . LEU A 1 111 ? 29.914 -0.164 -10.737 1.00 86.19 111 LEU A C 1
ATOM 923 O O . LEU A 1 111 ? 29.543 0.875 -10.188 1.00 86.19 111 LEU A O 1
ATOM 927 N N . LEU A 1 112 ? 31.056 -0.774 -10.412 1.00 90.19 112 LEU A N 1
ATOM 928 C CA . LEU A 1 112 ? 32.076 -0.157 -9.570 1.00 90.19 112 LEU A CA 1
ATOM 929 C C . LEU A 1 112 ? 32.954 0.734 -10.450 1.00 90.19 112 LEU A C 1
ATOM 931 O O . LEU A 1 112 ? 33.572 0.249 -11.397 1.00 90.19 112 LEU A O 1
ATOM 935 N N . ASN A 1 113 ? 33.067 2.010 -10.101 1.00 87.94 113 ASN A N 1
ATOM 936 C CA . ASN A 1 113 ? 34.021 2.906 -10.737 1.00 87.94 113 ASN A CA 1
ATOM 937 C C . ASN A 1 113 ? 35.421 2.637 -10.184 1.00 87.94 113 ASN A C 1
ATOM 939 O O . ASN A 1 113 ? 35.741 3.054 -9.076 1.00 87.94 113 ASN A O 1
ATOM 943 N N . GLU A 1 114 ? 36.277 1.970 -10.960 1.00 89.75 114 GLU A N 1
ATOM 944 C CA . GLU A 1 114 ? 37.626 1.557 -10.531 1.00 89.75 114 GLU A CA 1
ATOM 945 C C . GLU A 1 114 ? 38.507 2.733 -10.070 1.00 89.75 114 GLU A C 1
ATOM 947 O O . GLU A 1 114 ? 39.322 2.579 -9.164 1.00 89.75 114 GLU A O 1
ATOM 952 N N . ASN A 1 115 ? 38.310 3.922 -10.650 1.00 91.44 115 ASN A N 1
ATOM 953 C CA . ASN A 1 115 ? 39.096 5.119 -10.334 1.00 91.44 115 ASN A CA 1
ATOM 954 C C . ASN A 1 115 ? 38.717 5.754 -8.987 1.00 91.44 115 ASN A C 1
ATOM 956 O O . ASN A 1 115 ? 39.586 6.247 -8.273 1.00 91.44 115 ASN A O 1
ATOM 960 N N . THR A 1 116 ? 37.423 5.765 -8.658 1.00 91.25 116 THR A N 1
ATOM 961 C CA . THR A 1 116 ? 36.893 6.397 -7.437 1.00 91.25 116 THR A CA 1
ATOM 962 C C . THR A 1 116 ? 36.668 5.369 -6.321 1.00 91.25 116 THR A C 1
ATOM 964 O O . THR A 1 116 ? 36.604 5.739 -5.155 1.00 91.25 116 THR A O 1
ATOM 967 N N . LEU A 1 117 ? 36.601 4.075 -6.666 1.00 90.12 117 LEU A N 1
ATOM 968 C CA . LEU A 1 117 ? 36.161 2.956 -5.818 1.00 90.12 117 LEU A CA 1
ATOM 969 C C . LEU A 1 117 ? 34.734 3.117 -5.262 1.00 90.12 117 LEU A C 1
ATOM 971 O O . LEU A 1 117 ? 34.374 2.486 -4.269 1.00 90.12 117 LEU A O 1
ATOM 975 N N . ASP A 1 118 ? 33.912 3.910 -5.950 1.00 89.94 118 ASP A N 1
ATOM 976 C CA . ASP A 1 118 ? 32.506 4.144 -5.629 1.00 89.94 118 ASP A CA 1
ATOM 977 C C . ASP A 1 118 ? 31.588 3.332 -6.550 1.00 89.94 118 ASP A C 1
ATOM 979 O O . ASP A 1 118 ? 31.909 3.079 -7.713 1.00 89.94 118 ASP A O 1
ATOM 983 N N . PHE A 1 119 ? 30.431 2.921 -6.030 1.00 89.44 119 PHE A N 1
ATOM 984 C CA . PHE A 1 119 ? 29.397 2.252 -6.819 1.00 89.44 119 PHE A CA 1
ATOM 985 C C . PHE A 1 119 ? 28.420 3.267 -7.392 1.00 89.44 119 PHE A C 1
ATOM 987 O O . PHE A 1 119 ? 27.874 4.084 -6.644 1.00 89.44 119 PHE A O 1
ATOM 994 N N . ASP A 1 120 ? 28.120 3.124 -8.678 1.00 87.75 120 ASP A N 1
ATOM 995 C CA . ASP A 1 120 ? 26.990 3.820 -9.277 1.00 87.75 120 ASP A CA 1
ATOM 996 C C . ASP A 1 120 ? 25.677 3.133 -8.896 1.00 87.75 120 ASP A C 1
ATOM 998 O O . ASP A 1 120 ? 25.613 1.923 -8.641 1.00 87.75 120 ASP A O 1
ATOM 1002 N N . TYR A 1 121 ? 24.615 3.931 -8.819 1.00 88.06 121 TYR A N 1
ATOM 1003 C CA . TYR A 1 121 ? 23.282 3.457 -8.484 1.00 88.06 121 TYR A CA 1
ATOM 1004 C C . TYR A 1 121 ? 22.338 3.682 -9.653 1.00 88.06 121 TYR A C 1
ATOM 1006 O O . TYR A 1 121 ? 22.231 4.793 -10.165 1.00 88.06 121 TYR A O 1
ATOM 1014 N N . VAL A 1 122 ? 21.602 2.634 -10.004 1.00 87.81 122 VAL A N 1
ATOM 1015 C CA . VAL A 1 122 ? 20.525 2.691 -10.989 1.00 87.81 122 VAL A CA 1
ATOM 1016 C C . VAL A 1 122 ? 19.199 2.575 -10.255 1.00 87.81 122 VAL A C 1
ATOM 1018 O O . VAL A 1 122 ? 19.019 1.725 -9.374 1.00 87.81 122 VAL A O 1
ATOM 1021 N N . GLU A 1 123 ? 18.272 3.461 -10.600 1.00 89.81 123 GLU A N 1
ATOM 1022 C CA . GLU A 1 123 ? 16.905 3.423 -10.101 1.00 89.81 123 GLU A CA 1
ATOM 1023 C C . GLU A 1 123 ? 16.052 2.564 -11.036 1.00 89.81 123 GLU A C 1
ATOM 1025 O O . GLU A 1 123 ? 15.990 2.775 -12.246 1.00 89.81 123 GLU A O 1
ATOM 1030 N N . LEU A 1 124 ? 15.420 1.551 -10.457 1.00 88.19 124 LEU A N 1
ATOM 1031 C CA . LEU A 1 124 ? 14.592 0.571 -11.137 1.00 88.19 124 LEU A CA 1
ATOM 1032 C C . LEU A 1 124 ? 13.151 0.735 -10.661 1.00 88.19 124 LEU A C 1
ATOM 1034 O O . LEU A 1 124 ? 12.879 0.798 -9.463 1.00 88.19 124 LEU A O 1
ATOM 1038 N N . VAL A 1 125 ? 12.212 0.753 -11.594 1.00 90.25 125 VAL A N 1
ATOM 1039 C CA . VAL A 1 125 ? 10.785 0.618 -11.328 1.00 90.25 125 VAL A CA 1
ATOM 1040 C C . VAL A 1 125 ? 10.416 -0.854 -11.444 1.00 90.25 125 VAL A C 1
ATOM 1042 O O . VAL A 1 125 ? 10.463 -1.447 -12.521 1.00 90.25 125 VAL A O 1
ATOM 1045 N N . THR A 1 126 ? 10.036 -1.448 -10.321 1.00 90.00 126 THR A N 1
ATOM 1046 C CA . THR A 1 126 ? 9.600 -2.839 -10.225 1.00 90.00 126 THR A CA 1
ATOM 1047 C C . THR A 1 126 ? 8.076 -2.895 -10.209 1.00 90.00 126 THR A C 1
ATOM 1049 O O . THR A 1 126 ? 7.435 -2.396 -9.279 1.00 90.00 126 THR A O 1
ATOM 1052 N N . VAL A 1 127 ? 7.496 -3.552 -11.210 1.00 91.19 127 VAL A N 1
ATOM 1053 C CA . VAL A 1 127 ? 6.062 -3.847 -11.303 1.00 91.19 127 VAL A CA 1
ATOM 1054 C C . VAL A 1 127 ? 5.835 -5.303 -10.908 1.00 91.19 127 VAL A C 1
ATOM 1056 O O . VAL A 1 127 ? 6.449 -6.198 -11.489 1.00 91.19 127 VAL A O 1
ATOM 1059 N N . LYS A 1 128 ? 4.972 -5.557 -9.918 1.00 91.75 128 LYS A N 1
ATOM 1060 C CA . LYS A 1 128 ? 4.631 -6.920 -9.452 1.00 91.75 128 LYS A CA 1
ATOM 1061 C C . LYS A 1 128 ? 3.194 -7.302 -9.816 1.00 91.75 128 LYS A C 1
ATOM 1063 O O . LYS A 1 128 ? 2.412 -6.455 -10.227 1.00 91.75 128 LYS A O 1
ATOM 1068 N N . ASN A 1 129 ? 2.824 -8.561 -9.573 1.00 93.06 129 ASN A N 1
ATOM 1069 C CA . ASN A 1 129 ? 1.466 -9.097 -9.747 1.00 93.06 129 ASN A CA 1
ATOM 1070 C C . ASN A 1 129 ? 0.889 -8.870 -11.156 1.00 93.06 129 ASN A C 1
ATOM 1072 O O . ASN A 1 129 ? -0.276 -8.488 -11.297 1.00 93.06 129 ASN A O 1
ATOM 1076 N N . ILE A 1 130 ? 1.715 -9.054 -12.182 1.00 91.12 130 ILE A N 1
ATOM 1077 C CA . ILE A 1 130 ? 1.245 -9.048 -13.563 1.00 91.12 130 ILE A CA 1
ATOM 1078 C C . ILE A 1 130 ? 0.771 -10.463 -13.896 1.00 91.12 130 ILE A C 1
ATOM 1080 O O . ILE A 1 130 ? 1.527 -11.418 -13.742 1.00 91.12 130 ILE A O 1
ATOM 1084 N N . ASP A 1 131 ? -0.473 -10.570 -14.340 1.00 88.62 131 ASP A N 1
ATOM 1085 C CA . ASP A 1 131 ? -1.105 -11.791 -14.820 1.00 88.62 131 ASP A CA 1
ATOM 1086 C C . ASP A 1 131 ? -1.214 -11.728 -16.359 1.00 88.62 131 ASP A C 1
ATOM 1088 O O . ASP A 1 131 ? -1.409 -10.652 -16.930 1.00 88.62 131 ASP A O 1
ATOM 1092 N N . GLY A 1 132 ? -1.129 -12.870 -17.046 1.00 87.88 132 GLY A N 1
ATOM 1093 C CA . GLY A 1 132 ? -1.223 -12.949 -18.512 1.00 87.88 132 GLY A CA 1
ATOM 1094 C C . GLY A 1 132 ? 0.125 -12.819 -19.232 1.00 87.88 132 GLY A C 1
ATOM 1095 O O . GLY A 1 132 ? 1.159 -13.225 -18.706 1.00 87.88 132 GLY A O 1
ATOM 1096 N N . ASP A 1 133 ? 0.112 -12.301 -20.462 1.00 86.75 133 ASP A N 1
ATOM 1097 C CA . ASP A 1 133 ? 1.316 -12.201 -21.296 1.00 86.75 133 ASP A CA 1
ATOM 1098 C C . ASP A 1 133 ? 2.173 -10.978 -20.924 1.00 86.75 133 ASP A C 1
ATOM 1100 O O . ASP A 1 133 ? 1.907 -9.843 -21.340 1.00 86.75 133 ASP A O 1
ATOM 1104 N N . LEU A 1 134 ? 3.239 -11.224 -20.157 1.00 81.19 134 LEU A N 1
ATOM 1105 C CA . LEU A 1 134 ? 4.203 -10.204 -19.738 1.00 81.19 134 LEU A CA 1
ATOM 1106 C C . LEU A 1 134 ? 4.836 -9.458 -20.915 1.00 81.19 134 LEU A C 1
ATOM 1108 O O . LEU A 1 134 ? 5.083 -8.254 -20.819 1.00 81.19 134 LEU A O 1
ATOM 1112 N N . PHE A 1 135 ? 5.102 -10.144 -22.026 1.00 75.94 135 PHE A N 1
ATOM 1113 C CA . PHE A 1 135 ? 5.868 -9.570 -23.130 1.00 75.94 135 PHE A CA 1
ATOM 1114 C C . PHE A 1 135 ? 5.040 -8.551 -23.916 1.00 75.94 135 PHE A C 1
ATOM 1116 O O . PHE A 1 135 ? 5.577 -7.538 -24.366 1.00 75.94 135 PHE A O 1
ATOM 1123 N N . VAL A 1 136 ? 3.718 -8.742 -24.001 1.00 76.56 136 VAL A N 1
ATOM 1124 C CA . VAL A 1 136 ? 2.829 -7.786 -24.683 1.00 76.56 136 VAL A CA 1
ATOM 1125 C C . VAL A 1 136 ? 2.754 -6.446 -23.953 1.00 76.5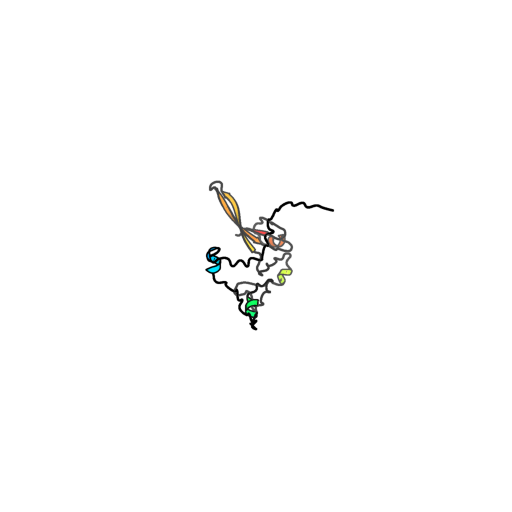6 136 VAL A C 1
ATOM 1127 O O . VAL A 1 136 ? 2.664 -5.405 -24.606 1.00 76.56 136 VAL A O 1
ATOM 1130 N N . SER A 1 137 ? 2.832 -6.451 -22.619 1.00 66.31 137 SER A N 1
ATOM 1131 C CA . SER A 1 137 ? 2.876 -5.209 -21.836 1.00 66.31 137 SER A CA 1
ATOM 1132 C C . SER A 1 137 ? 4.094 -4.348 -22.176 1.00 66.31 137 SER A C 1
ATOM 1134 O O . SER A 1 137 ? 4.025 -3.124 -22.106 1.00 66.31 137 SER A O 1
ATOM 1136 N N . PHE A 1 138 ? 5.172 -4.990 -22.625 1.00 62.78 138 PHE A N 1
ATOM 1137 C CA . PHE A 1 138 ? 6.474 -4.378 -22.828 1.00 62.78 138 PHE A CA 1
ATOM 1138 C C . PHE A 1 138 ? 6.734 -3.985 -24.292 1.00 62.78 138 PHE A C 1
ATOM 1140 O O . PHE A 1 138 ? 7.337 -2.951 -24.558 1.00 62.78 138 PHE A O 1
ATOM 1147 N N . CYS A 1 139 ? 6.225 -4.746 -25.270 1.00 55.94 139 CYS A N 1
ATOM 1148 C CA . CYS A 1 139 ? 6.448 -4.469 -26.700 1.00 55.94 139 CYS A CA 1
ATOM 1149 C C . CYS A 1 139 ? 5.861 -3.134 -27.205 1.00 55.94 139 CYS A C 1
ATOM 1151 O O . CYS A 1 139 ? 6.100 -2.767 -28.355 1.00 55.94 139 CYS A O 1
ATOM 1153 N N . LYS A 1 140 ? 5.071 -2.423 -26.391 1.00 53.50 140 LYS A N 1
ATOM 1154 C CA . LYS A 1 140 ? 4.399 -1.177 -26.787 1.00 53.50 140 LYS A CA 1
ATOM 1155 C C . LYS A 1 140 ? 5.163 0.093 -26.393 1.00 53.50 140 LYS A C 1
ATOM 1157 O O . LYS A 1 140 ? 4.959 1.124 -27.030 1.00 53.50 140 LYS A O 1
ATOM 1162 N N . GLU A 1 141 ? 6.051 0.022 -25.402 1.00 52.25 141 GLU A N 1
ATOM 1163 C CA . GLU A 1 141 ? 6.919 1.130 -24.989 1.00 52.25 141 GLU A CA 1
ATOM 1164 C C . GLU A 1 141 ? 8.352 0.836 -25.443 1.00 52.25 141 GLU A C 1
ATOM 1166 O O . GLU A 1 141 ? 9.003 -0.089 -24.969 1.00 52.25 141 GLU A O 1
ATOM 1171 N N . ASN A 1 142 ? 8.847 1.610 -26.413 1.00 45.19 142 ASN A N 1
ATOM 1172 C CA . ASN A 1 142 ? 10.201 1.506 -26.966 1.00 45.19 142 ASN A CA 1
ATOM 1173 C C . ASN A 1 142 ? 11.269 1.976 -25.952 1.00 45.19 142 ASN A C 1
ATOM 1175 O O . ASN A 1 142 ? 11.972 2.955 -26.200 1.00 45.19 142 ASN A O 1
ATOM 1179 N N . GLY A 1 143 ? 11.381 1.315 -24.801 1.00 51.19 143 GLY A N 1
ATOM 1180 C CA . GLY A 1 143 ? 12.288 1.693 -23.720 1.00 51.19 143 GLY A CA 1
ATOM 1181 C C . GLY A 1 143 ? 12.893 0.474 -23.039 1.00 51.19 143 GLY A C 1
ATOM 1182 O O . GLY A 1 143 ? 12.300 -0.064 -22.119 1.00 51.19 143 GLY A O 1
ATOM 1183 N N . GLY A 1 144 ? 14.069 0.059 -23.523 1.00 51.47 144 GLY A N 1
ATOM 1184 C CA . GLY A 1 144 ? 15.079 -0.757 -22.832 1.00 51.47 144 GLY A CA 1
ATOM 1185 C C . GLY A 1 144 ? 14.583 -1.877 -21.914 1.00 51.47 144 GLY A C 1
ATOM 1186 O O . GLY A 1 144 ? 14.344 -1.660 -20.730 1.00 51.47 144 GLY A O 1
ATOM 1187 N N . ILE A 1 145 ? 14.527 -3.105 -22.443 1.00 49.69 145 ILE A N 1
ATOM 1188 C CA . ILE A 1 145 ? 14.483 -4.323 -21.620 1.00 49.69 145 ILE A CA 1
ATOM 1189 C C . ILE A 1 145 ? 15.748 -4.338 -20.768 1.00 49.69 145 ILE A C 1
ATOM 1191 O O . ILE A 1 145 ? 16.834 -4.201 -21.330 1.00 49.69 145 ILE A O 1
ATOM 1195 N N . GLU A 1 146 ? 15.638 -4.638 -19.473 1.00 57.91 146 GLU A N 1
ATOM 1196 C CA . GLU A 1 146 ? 16.773 -5.292 -18.825 1.00 57.91 146 GLU A CA 1
ATOM 1197 C C . GLU A 1 146 ? 16.462 -6.671 -18.263 1.00 57.91 146 GLU A C 1
ATOM 1199 O O . GLU A 1 146 ? 17.137 -7.602 -18.698 1.00 57.91 146 GLU A O 1
ATOM 1204 N N . ARG A 1 147 ? 15.475 -6.904 -17.382 1.00 58.94 147 ARG A N 1
ATOM 1205 C CA . ARG A 1 147 ? 15.245 -8.274 -16.865 1.00 58.94 147 ARG A CA 1
ATOM 1206 C C . ARG A 1 147 ? 13.804 -8.546 -16.419 1.00 58.94 147 ARG A C 1
ATOM 1208 O O . ARG A 1 147 ? 13.253 -7.831 -15.586 1.00 58.94 147 ARG A O 1
ATOM 1215 N N . VAL A 1 148 ? 13.236 -9.650 -16.913 1.00 62.12 148 VAL A N 1
ATOM 1216 C CA . VAL A 1 148 ? 12.107 -10.348 -16.275 1.00 62.12 148 VAL A CA 1
ATOM 1217 C C . VAL A 1 148 ? 12.700 -11.204 -15.156 1.00 62.12 148 VAL A C 1
ATOM 1219 O O . VAL A 1 148 ? 13.478 -12.116 -15.433 1.00 62.12 148 VAL A O 1
ATOM 1222 N N . GLU A 1 149 ? 12.404 -10.882 -13.896 1.00 62.91 149 GLU A N 1
ATOM 1223 C CA . GLU A 1 149 ? 12.940 -11.634 -12.746 1.00 62.91 149 GLU A CA 1
ATOM 1224 C C . GLU A 1 149 ? 12.066 -12.841 -12.378 1.00 62.91 149 GLU A C 1
ATOM 1226 O O . GLU A 1 149 ? 12.576 -13.832 -11.858 1.00 62.91 149 GLU A O 1
ATOM 1231 N N . SER A 1 150 ? 10.758 -12.777 -12.651 1.00 64.94 150 SER A N 1
ATOM 1232 C CA . SER A 1 150 ? 9.814 -13.878 -12.431 1.00 64.94 150 SER A CA 1
ATOM 1233 C C . SER A 1 150 ? 8.612 -13.787 -13.376 1.00 64.94 150 SER A C 1
ATOM 1235 O O . S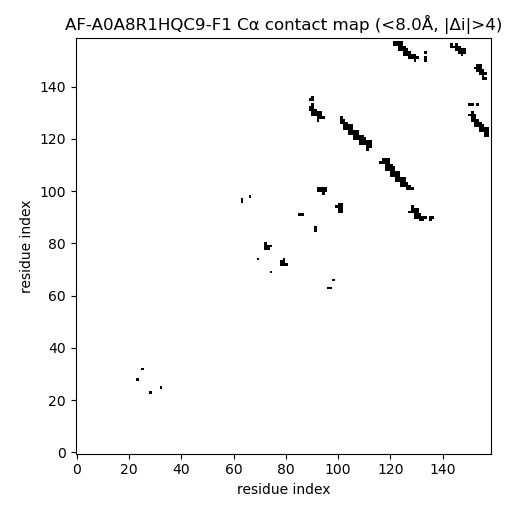ER A 1 150 ? 8.388 -12.750 -13.994 1.00 64.94 150 SER A O 1
ATOM 1237 N N . GLU A 1 151 ? 7.790 -14.841 -13.430 1.00 67.69 151 GLU A N 1
ATOM 1238 C CA . GLU A 1 151 ? 6.561 -14.912 -14.249 1.00 67.69 151 GLU A CA 1
ATOM 1239 C C . GLU A 1 151 ? 5.524 -13.812 -13.955 1.00 67.69 151 GLU A C 1
ATOM 1241 O O . GLU A 1 151 ? 4.581 -13.646 -14.717 1.00 67.69 151 GLU A O 1
ATOM 1246 N N . THR A 1 152 ? 5.692 -13.034 -12.881 1.00 77.44 152 THR A N 1
ATOM 1247 C CA . THR A 1 152 ? 4.745 -11.983 -12.467 1.00 77.44 152 THR A CA 1
ATOM 1248 C C . THR A 1 152 ? 5.407 -10.631 -12.190 1.00 77.44 152 THR A C 1
ATOM 1250 O O . THR A 1 152 ? 4.732 -9.721 -11.696 1.00 77.44 152 THR A O 1
ATOM 1253 N N . THR A 1 153 ? 6.7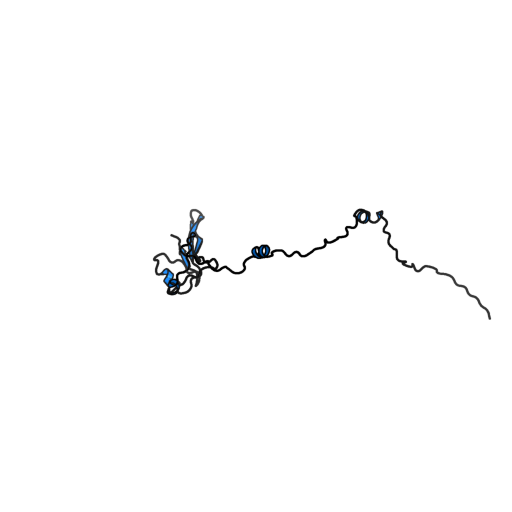25 -10.508 -12.399 1.00 82.06 153 THR A N 1
ATOM 1254 C CA . THR A 1 153 ? 7.509 -9.331 -11.986 1.00 82.06 153 THR A CA 1
ATOM 1255 C C . THR A 1 153 ? 8.405 -8.832 -13.107 1.00 82.06 153 THR A C 1
ATOM 1257 O O . THR A 1 153 ? 9.230 -9.577 -13.639 1.00 82.06 153 THR A O 1
ATOM 1260 N N . VAL A 1 154 ? 8.298 -7.537 -13.398 1.00 83.88 154 VAL A N 1
ATOM 1261 C CA . VAL A 1 154 ? 9.091 -6.849 -14.422 1.00 83.88 154 VAL A CA 1
ATOM 1262 C C . VAL A 1 154 ? 9.812 -5.664 -13.788 1.00 83.88 154 VAL A C 1
ATOM 1264 O O . VAL A 1 154 ? 9.216 -4.930 -12.997 1.00 83.88 154 VAL A O 1
ATOM 1267 N N . LYS A 1 155 ? 11.093 -5.480 -14.127 1.00 83.69 155 LYS A N 1
ATOM 1268 C CA . LYS A 1 155 ? 11.890 -4.311 -13.731 1.00 83.69 155 LYS A CA 1
ATOM 1269 C C . LYS A 1 155 ? 12.231 -3.462 -14.948 1.00 83.69 155 LYS A C 1
ATOM 1271 O O . LYS A 1 155 ? 12.676 -3.994 -15.964 1.00 83.69 155 LYS A O 1
ATOM 1276 N N . ILE A 1 156 ? 12.032 -2.157 -14.818 1.00 82.94 156 ILE A N 1
ATOM 1277 C CA . ILE A 1 156 ? 12.264 -1.149 -15.857 1.00 82.94 156 ILE A CA 1
ATOM 1278 C C . ILE A 1 156 ? 13.210 -0.098 -15.279 1.00 82.94 156 ILE A C 1
ATOM 1280 O O . ILE A 1 156 ? 13.095 0.239 -14.106 1.00 82.94 156 ILE A O 1
ATOM 1284 N N . ILE A 1 157 ? 14.148 0.425 -16.061 1.00 77.62 157 ILE A N 1
ATOM 1285 C CA . ILE A 1 157 ? 15.009 1.528 -15.611 1.00 77.62 157 ILE A CA 1
ATOM 1286 C C . ILE A 1 157 ? 14.171 2.812 -15.550 1.00 77.62 15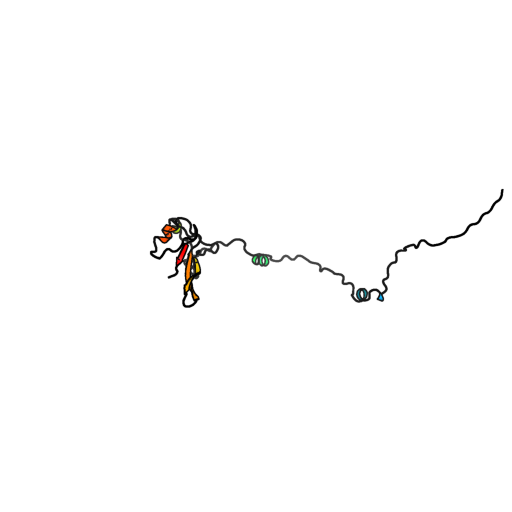7 ILE A C 1
ATOM 1288 O O . ILE A 1 157 ? 13.468 3.135 -16.509 1.00 77.62 157 ILE A O 1
ATOM 1292 N N . ALA A 1 158 ? 14.227 3.534 -14.430 1.00 72.19 158 ALA A N 1
ATOM 1293 C CA . ALA A 1 158 ? 13.614 4.855 -14.325 1.00 72.19 158 ALA A CA 1
ATOM 1294 C C . ALA A 1 158 ? 14.413 5.858 -15.185 1.00 72.19 158 ALA A C 1
ATOM 1296 O O . ALA A 1 158 ? 15.632 5.938 -15.039 1.00 72.19 158 ALA A O 1
ATOM 1297 N N . GLN A 1 159 ? 13.739 6.574 -16.095 1.00 62.00 159 GLN A N 1
ATOM 1298 C CA . GLN A 1 159 ? 14.328 7.630 -16.939 1.00 62.00 159 GLN A CA 1
ATOM 1299 C C . GLN A 1 159 ? 14.269 9.004 -16.273 1.00 62.00 159 GLN A C 1
ATOM 1301 O O . GLN A 1 159 ? 13.273 9.265 -15.559 1.00 62.00 159 GLN A O 1
#